Protein AF-A0A958JAU4-F1 (afdb_monomer)

Foldseek 3Di:
DFDADPVRDTDDDPVLVVVCVVPVVVSCCCVPVVPPPDDDPVNVVVVVVVVVVVVVVVVVVVVVVVVVVVVVVVVVVVVVVVVVD

Sequence (85 aa):
MPRKNADGKYIIPAGEIGSYTVCPESWRLSSVEKKLSSKAAATKAGVKMHKNWAKTFEEAADLTLHLRVLLYLVAAAILGFIFIF

Secondary structure (DSSP, 8-state):
--EE-TTS-EE--HHHHHHHHH-HHHHIIIIIS-TT----HHHHHHHHHHHHHHHHHHHHHHHHHHHHHHHHHHHHHHHHHHHH-

Structure (mmCIF, N/CA/C/O backbone):
data_AF-A0A958JAU4-F1
#
_entry.id   AF-A0A958JAU4-F1
#
loop_
_atom_site.group_PDB
_atom_site.id
_atom_site.type_symbol
_atom_site.label_atom_id
_atom_site.label_alt_id
_atom_site.label_comp_id
_atom_site.label_asym_id
_atom_site.label_entity_id
_atom_site.label_seq_id
_atom_site.pdbx_PDB_ins_code
_atom_site.Cartn_x
_atom_site.Cartn_y
_atom_site.Cartn_z
_atom_site.occupancy
_atom_site.B_iso_or_equiv
_atom_site.auth_seq_id
_atom_site.auth_comp_id
_atom_site.auth_asym_id
_atom_site.auth_atom_id
_atom_site.pdbx_PDB_model_num
ATOM 1 N N . MET A 1 1 ? -13.594 3.465 9.698 1.00 64.44 1 MET A N 1
ATOM 2 C CA . MET A 1 1 ? -14.969 3.958 9.566 1.00 64.44 1 MET A CA 1
ATOM 3 C C . MET A 1 1 ? -15.547 3.420 8.282 1.00 64.44 1 MET A C 1
ATOM 5 O O . MET A 1 1 ? -14.822 3.435 7.282 1.00 64.44 1 MET A O 1
ATOM 9 N N . PRO A 1 2 ? -16.820 3.008 8.298 1.00 71.56 2 PRO A N 1
ATOM 10 C CA . PRO A 1 2 ? -17.549 2.651 7.097 1.00 71.56 2 PRO A CA 1
ATOM 11 C C . PRO A 1 2 ? -17.501 3.816 6.107 1.00 71.56 2 PRO A C 1
ATOM 13 O O . PRO A 1 2 ? -17.851 4.943 6.460 1.00 71.56 2 PRO A O 1
ATOM 16 N N . ARG A 1 3 ? -17.029 3.573 4.887 1.00 80.25 3 ARG A N 1
ATOM 17 C CA . ARG A 1 3 ? -17.049 4.571 3.805 1.00 80.25 3 ARG A CA 1
ATOM 18 C C . ARG A 1 3 ? -18.126 4.192 2.809 1.00 80.25 3 ARG A C 1
ATOM 20 O O . ARG A 1 3 ? -18.313 3.010 2.563 1.00 80.25 3 ARG A O 1
ATOM 27 N N . LYS A 1 4 ? -18.825 5.162 2.225 1.00 85.31 4 LYS A N 1
ATOM 28 C CA . LYS A 1 4 ? -19.727 4.859 1.110 1.00 85.31 4 LYS A CA 1
ATOM 29 C C . LYS A 1 4 ? -18.929 4.745 -0.186 1.00 85.31 4 LYS A C 1
ATOM 31 O O . LYS A 1 4 ? -18.005 5.529 -0.402 1.00 85.31 4 LYS A O 1
ATOM 36 N N . ASN A 1 5 ? -19.264 3.762 -1.012 1.00 89.25 5 ASN A N 1
ATOM 37 C CA . ASN A 1 5 ? -18.799 3.703 -2.393 1.00 89.25 5 ASN A CA 1
ATOM 38 C C . ASN A 1 5 ? -19.624 4.664 -3.276 1.00 89.25 5 ASN A C 1
ATOM 40 O O . ASN A 1 5 ? -20.570 5.293 -2.797 1.00 89.25 5 ASN A O 1
ATOM 44 N N . ALA A 1 6 ? -19.270 4.768 -4.561 1.00 88.50 6 ALA A N 1
ATOM 45 C CA . ALA A 1 6 ? -19.997 5.598 -5.526 1.00 88.50 6 ALA A CA 1
ATOM 46 C C . ALA A 1 6 ? -21.484 5.205 -5.663 1.00 88.50 6 ALA A C 1
ATOM 48 O O . ALA A 1 6 ? -22.325 6.067 -5.887 1.00 88.50 6 ALA A O 1
ATOM 49 N N . ASP A 1 7 ? -21.815 3.932 -5.425 1.00 90.12 7 ASP A N 1
ATOM 50 C CA . ASP A 1 7 ? -23.183 3.391 -5.470 1.00 90.12 7 ASP A CA 1
ATOM 51 C C . ASP A 1 7 ? -23.948 3.540 -4.139 1.00 90.12 7 ASP A C 1
ATOM 53 O O . ASP A 1 7 ? -25.025 2.970 -3.963 1.00 90.12 7 ASP A O 1
ATOM 57 N N . GLY A 1 8 ? -23.380 4.233 -3.147 1.00 88.19 8 GLY A N 1
ATOM 58 C CA . GLY A 1 8 ? -23.996 4.440 -1.833 1.00 88.19 8 GLY A CA 1
ATOM 59 C C . GLY A 1 8 ? -23.929 3.250 -0.862 1.00 88.19 8 GLY A C 1
ATOM 60 O O . GLY A 1 8 ? -24.450 3.356 0.252 1.00 88.19 8 GLY A O 1
ATOM 61 N N . LYS A 1 9 ? -23.262 2.148 -1.223 1.00 88.62 9 LYS A N 1
ATOM 62 C CA . LYS A 1 9 ? -23.036 0.971 -0.363 1.00 88.62 9 LYS A CA 1
ATOM 63 C C . LYS A 1 9 ? -21.939 1.236 0.667 1.00 88.62 9 LYS A C 1
ATOM 65 O O . LYS A 1 9 ? -20.950 1.905 0.374 1.00 88.62 9 LYS A O 1
ATOM 70 N N . TYR A 1 10 ? -22.083 0.674 1.868 1.00 86.69 10 TYR A N 1
AT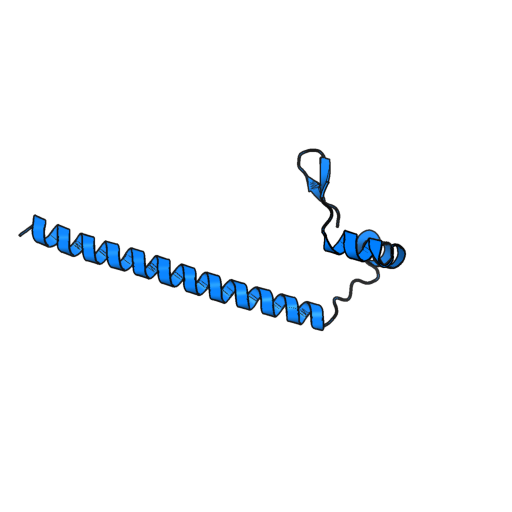OM 71 C CA . TYR A 1 10 ? -21.085 0.798 2.933 1.00 86.69 10 TYR A CA 1
ATOM 72 C C . TYR A 1 10 ? -19.929 -0.195 2.754 1.00 86.69 10 TYR A C 1
ATOM 74 O O . TYR A 1 10 ? -20.131 -1.402 2.678 1.00 86.69 10 TYR A O 1
ATOM 82 N N . ILE A 1 11 ? -18.707 0.326 2.758 1.00 87.31 11 ILE A N 1
ATOM 83 C CA . ILE A 1 11 ? -17.445 -0.410 2.803 1.00 87.31 11 ILE A CA 1
ATOM 84 C C . ILE A 1 11 ? -16.945 -0.368 4.242 1.00 87.31 11 ILE A C 1
ATOM 86 O O . ILE A 1 11 ? -16.509 0.682 4.722 1.00 87.31 11 ILE A O 1
ATOM 90 N N . ILE A 1 12 ? -17.005 -1.509 4.922 1.00 85.00 12 ILE A N 1
ATOM 91 C CA . ILE A 1 12 ? -16.543 -1.661 6.302 1.00 85.00 12 ILE A CA 1
ATOM 92 C C . ILE A 1 12 ? -15.157 -2.325 6.282 1.00 85.00 12 ILE A C 1
ATOM 94 O O . ILE A 1 12 ? -14.998 -3.372 5.654 1.00 85.00 12 ILE A O 1
ATOM 98 N N . PRO A 1 13 ? -14.137 -1.752 6.947 1.00 85.25 13 PRO A N 1
ATOM 99 C CA . PRO A 1 13 ? -12.836 -2.398 7.082 1.00 85.25 13 PRO A CA 1
ATOM 100 C C . PRO A 1 13 ? -12.954 -3.729 7.833 1.00 85.25 13 PRO A C 1
ATOM 102 O O . PRO A 1 13 ? -13.621 -3.793 8.864 1.00 85.25 13 PRO A O 1
ATOM 105 N N . ALA A 1 14 ? -12.221 -4.758 7.402 1.00 86.94 14 ALA A N 1
ATOM 106 C CA . ALA A 1 14 ? -12.217 -6.065 8.070 1.00 86.94 14 ALA A CA 1
ATOM 107 C C . ALA A 1 14 ? -11.865 -5.972 9.569 1.00 86.94 14 ALA A C 1
ATOM 109 O O . ALA A 1 14 ? -12.466 -6.652 10.395 1.00 86.94 14 ALA A O 1
ATOM 110 N N . GLY A 1 15 ? -10.953 -5.065 9.936 1.00 84.69 15 GLY A N 1
ATOM 111 C CA . GLY A 1 15 ? -10.613 -4.813 11.339 1.00 84.69 15 GLY A CA 1
ATOM 112 C C . GLY A 1 15 ? -11.777 -4.264 12.174 1.00 84.69 15 GLY A C 1
ATOM 113 O O . GLY A 1 15 ? -11.856 -4.561 13.359 1.00 84.69 15 GLY A O 1
ATOM 114 N N . GLU A 1 16 ? -12.707 -3.507 11.579 1.00 85.50 16 GLU A N 1
ATOM 115 C CA . GLU A 1 16 ? -13.905 -3.034 12.289 1.00 85.50 16 GLU A CA 1
ATOM 116 C C . GLU A 1 16 ? -14.910 -4.162 12.515 1.00 85.50 16 GLU A C 1
ATOM 118 O O . GLU A 1 16 ? -15.500 -4.228 13.589 1.00 85.50 16 GLU A O 1
ATOM 123 N N . ILE A 1 17 ? -15.050 -5.072 11.547 1.00 88.69 17 ILE A N 1
ATOM 124 C CA . ILE A 1 17 ? -15.877 -6.276 11.698 1.00 88.69 17 ILE A CA 1
ATOM 125 C C . ILE A 1 17 ? -15.314 -7.144 12.826 1.00 88.69 17 ILE A C 1
ATOM 127 O O . ILE A 1 17 ? -16.056 -7.518 13.728 1.00 88.69 17 ILE A O 1
ATOM 131 N N . GLY A 1 18 ? -13.998 -7.386 12.829 1.00 87.19 18 GLY A N 1
ATOM 132 C CA . GLY A 1 18 ? -13.325 -8.132 13.895 1.00 87.19 18 GLY A CA 1
ATOM 133 C C . GLY A 1 18 ? -13.576 -7.524 15.278 1.00 87.19 18 GLY A C 1
ATOM 134 O O . GLY A 1 18 ? -14.046 -8.213 16.182 1.00 87.19 18 GLY A O 1
ATOM 135 N N . SER A 1 19 ? -13.362 -6.216 15.434 1.00 87.25 19 SER A N 1
ATOM 136 C CA . SER A 1 19 ? -13.637 -5.528 16.702 1.00 87.25 19 SER A CA 1
ATOM 137 C C . SER A 1 19 ? -15.102 -5.641 17.131 1.00 87.25 19 SER A C 1
ATOM 139 O O . SER A 1 19 ? -15.364 -5.908 18.301 1.00 87.25 19 SER A O 1
ATOM 141 N N . TYR A 1 20 ? -16.048 -5.488 16.198 1.00 90.31 20 TYR A N 1
ATOM 142 C CA . TYR A 1 20 ? -17.477 -5.629 16.484 1.00 90.31 20 TYR A CA 1
ATOM 143 C C . TYR A 1 20 ? -17.835 -7.048 16.941 1.00 90.31 20 TYR A C 1
ATOM 145 O O . TYR A 1 20 ? -18.560 -7.206 17.918 1.00 90.31 20 TYR A O 1
ATOM 153 N N . THR A 1 21 ? -17.289 -8.077 16.282 1.00 92.69 21 THR A N 1
ATOM 154 C CA . T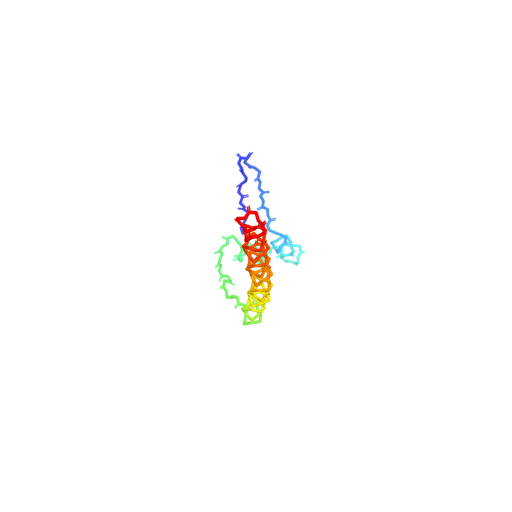HR A 1 21 ? -17.541 -9.481 16.651 1.00 92.69 21 THR A CA 1
ATOM 155 C C . THR A 1 21 ? -16.995 -9.850 18.026 1.00 92.69 21 THR A C 1
ATOM 157 O O . THR A 1 21 ? -17.601 -10.662 18.717 1.00 92.69 21 THR A O 1
ATOM 160 N N . VAL A 1 22 ? -15.874 -9.251 18.441 1.00 92.25 22 VAL A N 1
ATOM 161 C CA . VAL A 1 22 ? -15.275 -9.510 19.758 1.00 92.25 22 VAL A CA 1
ATOM 162 C C . VAL A 1 22 ? -16.006 -8.734 20.855 1.00 92.25 22 VAL A C 1
ATOM 164 O O . VAL A 1 22 ? -16.335 -9.298 21.895 1.00 92.25 22 VAL A O 1
ATOM 167 N N . CYS A 1 23 ? -16.253 -7.436 20.651 1.00 90.25 23 CYS A N 1
ATOM 168 C CA . CYS A 1 23 ? -16.986 -6.601 21.599 1.00 90.25 23 CYS A CA 1
ATOM 169 C C . CYS A 1 23 ? -17.667 -5.417 20.880 1.00 90.25 23 CYS A C 1
ATOM 171 O O . CYS A 1 23 ? -17.008 -4.420 20.560 1.00 90.25 23 CYS A O 1
ATOM 173 N N . PRO A 1 24 ? -18.998 -5.470 20.683 1.00 91.00 24 PRO A N 1
ATOM 174 C CA . PRO A 1 24 ? -19.743 -4.406 20.010 1.00 91.00 24 PRO A CA 1
ATOM 175 C C . PRO A 1 24 ? -19.618 -3.041 20.692 1.00 91.00 24 PRO A C 1
ATOM 177 O O . PRO A 1 24 ? -19.546 -2.013 20.021 1.00 91.00 24 PRO A O 1
ATOM 180 N N . GLU A 1 25 ? -19.560 -3.022 22.025 1.00 89.12 25 GLU A N 1
ATOM 181 C CA . GLU A 1 25 ? -19.510 -1.778 22.794 1.00 89.12 25 GLU A CA 1
ATOM 182 C C . GLU A 1 25 ? -18.142 -1.090 22.691 1.00 89.12 25 GLU A C 1
ATOM 184 O O . GLU A 1 25 ? -18.068 0.122 22.476 1.00 89.12 25 GLU A O 1
ATOM 189 N N . SER A 1 26 ? -17.041 -1.849 22.735 1.00 86.19 26 SER A N 1
ATOM 190 C CA . SER A 1 26 ? -15.705 -1.278 22.521 1.00 86.19 26 SER A CA 1
ATOM 191 C C . SER A 1 26 ? -15.543 -0.765 21.086 1.00 86.19 26 SER A C 1
ATOM 193 O O . SER A 1 26 ? -14.944 0.294 20.863 1.00 86.19 26 SER A O 1
ATOM 195 N N . TRP A 1 27 ? -16.136 -1.460 20.109 1.00 88.00 27 TRP A N 1
ATOM 196 C CA . TRP A 1 27 ? -16.216 -0.993 18.729 1.00 88.00 27 TRP A CA 1
ATOM 197 C C . TRP A 1 27 ? 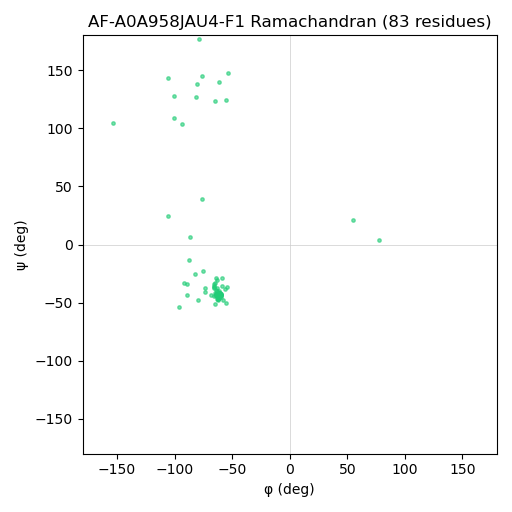-17.013 0.312 18.623 1.00 88.00 27 TRP A C 1
ATOM 199 O O . TRP A 1 27 ? -16.528 1.268 18.024 1.00 88.00 27 TRP A O 1
ATOM 209 N N . ARG A 1 28 ? -18.187 0.412 19.257 1.00 87.19 28 ARG A N 1
ATOM 210 C CA . ARG A 1 28 ? -19.013 1.632 19.254 1.00 87.19 28 ARG A CA 1
ATOM 211 C C . ARG A 1 28 ? -18.236 2.826 19.818 1.00 87.19 28 ARG A C 1
ATOM 213 O O . ARG A 1 28 ? -18.160 3.879 19.181 1.00 87.19 28 ARG A O 1
ATOM 220 N N . LEU A 1 29 ? -17.579 2.642 20.961 1.00 87.81 29 LEU A N 1
ATOM 221 C CA . LEU A 1 29 ? -16.787 3.685 21.619 1.00 87.81 29 LEU A CA 1
ATOM 222 C C . LEU A 1 29 ? -15.546 4.110 20.810 1.00 87.81 29 LEU A C 1
ATOM 224 O O . LEU A 1 29 ? -15.158 5.282 20.838 1.00 87.81 29 LEU A O 1
ATOM 228 N N . SER A 1 30 ? -14.912 3.185 20.084 1.00 83.69 30 SER A N 1
ATOM 229 C CA . SER A 1 30 ? -13.689 3.455 19.310 1.00 83.69 30 SER A CA 1
ATOM 230 C C . SER A 1 30 ? -13.954 3.935 17.876 1.00 83.69 30 SER A C 1
ATOM 232 O O . SER A 1 30 ? -13.317 4.893 17.434 1.00 83.69 30 SER A O 1
ATOM 234 N N . SER A 1 31 ? -14.900 3.324 17.159 1.00 80.75 31 SER A N 1
ATOM 235 C CA . SER A 1 31 ? -15.205 3.604 15.750 1.00 80.75 31 SER A CA 1
ATOM 236 C C . SER A 1 31 ? -16.296 4.655 15.547 1.00 80.75 31 SER A C 1
ATOM 238 O O . SER A 1 31 ? -16.205 5.401 14.571 1.00 80.75 31 SER A O 1
ATOM 240 N N . VAL A 1 32 ? -17.302 4.747 16.428 1.00 81.44 32 VAL A N 1
ATOM 241 C CA . VAL A 1 32 ? -18.403 5.728 16.302 1.00 81.44 32 VAL A CA 1
ATOM 242 C C . VAL A 1 32 ? -18.116 6.966 17.148 1.00 81.44 32 VAL A C 1
ATOM 244 O O . VAL A 1 32 ? -18.082 8.075 16.619 1.00 81.44 32 VAL A O 1
ATOM 247 N N . GLU A 1 33 ? -17.841 6.784 18.442 1.00 84.12 33 GLU A N 1
ATOM 248 C CA . GLU A 1 33 ? -17.652 7.904 19.378 1.00 84.12 33 GLU A CA 1
ATOM 249 C C . GLU A 1 33 ? -16.212 8.441 19.440 1.00 84.12 33 GLU A C 1
ATOM 251 O O . GLU A 1 33 ? -15.984 9.518 19.986 1.00 84.12 33 GLU A O 1
ATOM 256 N N . LYS A 1 34 ? -15.231 7.711 18.885 1.00 76.62 34 LYS A N 1
ATOM 257 C CA . LYS A 1 34 ? -13.791 8.057 18.866 1.00 76.62 34 LYS A CA 1
ATOM 258 C C . LYS A 1 34 ? -13.158 8.333 20.242 1.00 76.62 34 LYS A C 1
ATOM 260 O O . LYS A 1 34 ? -12.090 8.940 20.315 1.00 76.62 34 LYS A O 1
ATOM 265 N N . LYS A 1 35 ? -13.756 7.855 21.336 1.00 77.56 35 LYS A N 1
ATOM 266 C CA . LYS A 1 35 ? -13.295 8.143 22.708 1.00 77.56 35 LYS A CA 1
ATOM 267 C C . LYS A 1 35 ? -12.040 7.361 23.119 1.00 77.56 35 LYS A C 1
ATOM 269 O O . LYS A 1 35 ? -11.304 7.808 23.987 1.00 77.56 35 LYS A O 1
ATOM 274 N N . LEU A 1 36 ? -11.758 6.224 22.476 1.00 66.81 36 LEU A N 1
ATOM 275 C CA . LEU A 1 36 ? -10.666 5.296 22.836 1.00 66.81 36 LEU A CA 1
ATOM 276 C C . LEU A 1 36 ? -9.453 5.344 21.881 1.00 66.81 36 LEU A C 1
ATOM 278 O O . LEU A 1 36 ? -8.704 4.379 21.756 1.00 66.81 36 LEU A O 1
ATOM 282 N N . SER A 1 37 ? -9.234 6.462 21.184 1.00 62.72 37 SER A N 1
ATOM 283 C CA . SER A 1 37 ? -8.287 6.572 20.057 1.00 62.72 37 SER A CA 1
ATOM 284 C C . SER A 1 37 ? -6.788 6.656 20.439 1.00 62.72 37 SER A C 1
ATOM 286 O O . SER A 1 37 ? -6.010 7.365 19.791 1.00 62.72 37 SER A O 1
ATOM 288 N N . SER A 1 38 ? -6.324 5.912 21.442 1.00 66.38 38 SER A N 1
ATOM 289 C CA . SER A 1 38 ? -4.884 5.712 21.643 1.00 66.38 38 SER A CA 1
ATOM 290 C C . SER A 1 38 ? -4.449 4.430 20.938 1.00 66.38 38 SER A C 1
ATOM 292 O O . SER A 1 38 ? -4.711 3.324 21.407 1.00 66.38 38 SER A O 1
ATOM 294 N N . LYS A 1 39 ? -3.793 4.554 19.775 1.00 70.25 39 LYS A N 1
ATOM 295 C CA . LYS A 1 39 ? -3.165 3.392 19.127 1.00 70.25 39 LYS A CA 1
ATOM 296 C C . LYS A 1 39 ? -2.037 2.879 20.019 1.00 70.25 39 LYS A C 1
ATOM 298 O O . LYS A 1 39 ? -1.098 3.630 20.297 1.00 70.25 39 LYS A O 1
ATOM 303 N N . ALA A 1 40 ? -2.109 1.602 20.390 1.00 79.81 40 ALA A N 1
ATOM 304 C CA . ALA A 1 40 ? -1.082 0.935 21.178 1.00 79.81 40 ALA A CA 1
ATOM 305 C C . ALA A 1 40 ? 0.306 1.077 20.527 1.00 79.81 40 ALA A C 1
ATOM 307 O O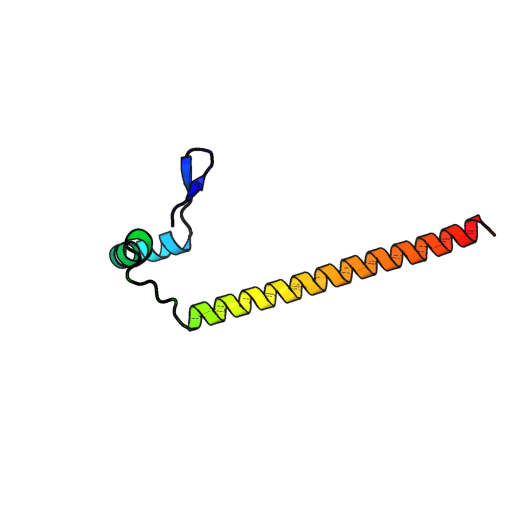 . ALA A 1 40 ? 0.441 1.117 19.298 1.00 79.81 40 ALA A O 1
ATOM 308 N N . ALA 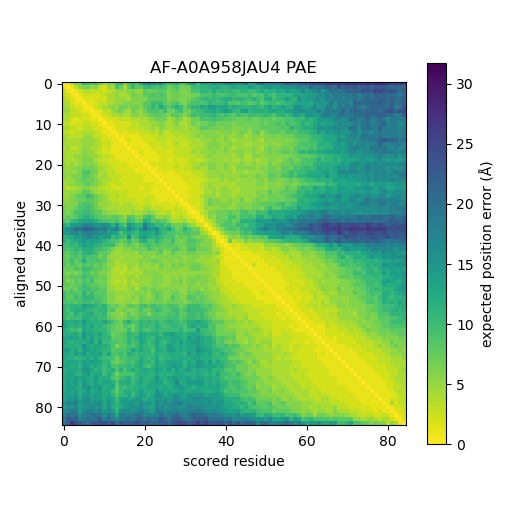A 1 41 ? 1.353 1.132 21.355 1.00 83.50 41 ALA A N 1
ATOM 309 C CA . ALA A 1 41 ? 2.734 1.262 20.888 1.00 83.50 41 ALA A CA 1
ATOM 310 C C . ALA A 1 41 ? 3.119 0.133 19.910 1.00 83.50 41 ALA A C 1
ATOM 312 O O . ALA A 1 41 ? 3.736 0.395 18.877 1.00 83.50 41 ALA A O 1
ATOM 313 N N . ALA A 1 42 ? 2.648 -1.092 20.169 1.00 86.00 42 ALA A N 1
ATOM 314 C CA . ALA A 1 42 ? 2.833 -2.243 19.288 1.00 86.00 42 ALA A CA 1
ATOM 315 C C . ALA A 1 42 ? 2.233 -2.022 17.887 1.00 86.00 42 ALA A C 1
ATOM 317 O O . ALA A 1 42 ? 2.882 -2.303 16.882 1.00 86.00 42 ALA A O 1
ATOM 318 N N . THR A 1 43 ? 1.035 -1.434 17.789 1.00 86.25 43 THR A N 1
ATOM 319 C CA . THR A 1 43 ? 0.411 -1.119 16.494 1.00 86.25 43 THR A CA 1
ATOM 320 C C . THR A 1 43 ? 1.236 -0.094 15.715 1.00 86.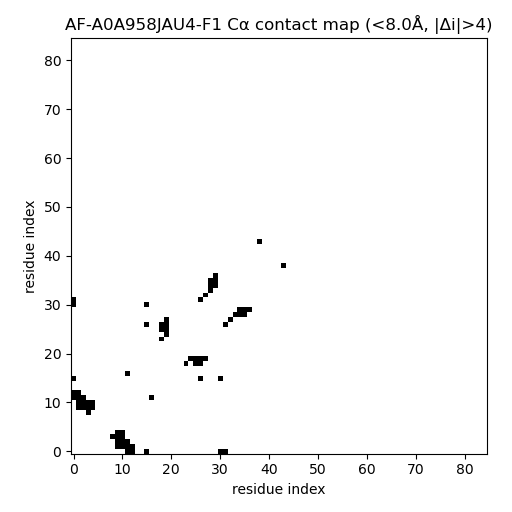25 43 THR A C 1
ATOM 322 O O . THR A 1 43 ? 1.389 -0.219 14.501 1.00 86.25 43 THR A O 1
ATOM 325 N N . LYS A 1 44 ? 1.807 0.914 16.392 1.00 88.00 44 LYS A N 1
ATOM 326 C CA . LYS A 1 44 ? 2.695 1.896 15.744 1.00 88.00 44 LYS A CA 1
ATOM 327 C C . LYS A 1 44 ? 3.973 1.236 15.220 1.00 88.00 44 LYS A C 1
ATOM 329 O O . LYS A 1 44 ? 4.384 1.534 14.099 1.00 88.00 44 LYS A O 1
ATOM 334 N N . ALA A 1 45 ? 4.564 0.328 15.997 1.00 92.12 45 ALA A N 1
ATOM 335 C CA . ALA A 1 45 ? 5.731 -0.443 15.576 1.00 92.12 45 ALA A CA 1
ATOM 336 C C . ALA A 1 45 ? 5.421 -1.316 14.347 1.00 92.12 45 ALA A C 1
ATOM 338 O O . ALA A 1 45 ? 6.158 -1.258 13.364 1.00 92.12 45 ALA A O 1
ATOM 339 N N . GLY A 1 46 ? 4.286 -2.023 14.346 1.00 91.44 46 GLY A N 1
ATOM 340 C CA . GLY A 1 46 ? 3.845 -2.829 13.203 1.00 91.44 46 GLY A CA 1
ATOM 341 C C . GLY A 1 46 ? 3.643 -2.002 11.929 1.00 91.44 46 GLY A C 1
ATOM 342 O O . GLY A 1 46 ? 4.128 -2.371 10.861 1.00 91.44 46 GLY A O 1
ATOM 343 N N . VAL A 1 47 ? 3.019 -0.822 12.032 1.00 91.69 47 VAL A N 1
ATOM 344 C CA . VAL A 1 47 ? 2.870 0.094 10.883 1.00 91.69 47 VAL A CA 1
ATOM 345 C C . VAL A 1 47 ? 4.231 0.545 10.344 1.00 91.69 47 VAL A C 1
ATOM 347 O O . VAL A 1 47 ? 4.407 0.626 9.129 1.00 91.69 47 VAL A O 1
ATOM 350 N N . LYS A 1 48 ? 5.203 0.828 11.221 1.00 93.88 48 LYS A N 1
ATOM 351 C CA . LYS A 1 48 ? 6.563 1.193 10.799 1.00 93.88 48 LYS A CA 1
ATOM 352 C C . LYS A 1 48 ? 7.245 0.042 10.054 1.00 93.88 48 LYS A C 1
ATOM 354 O O . LYS A 1 48 ? 7.852 0.284 9.016 1.00 93.88 48 LYS A O 1
ATOM 359 N N . MET A 1 49 ? 7.106 -1.192 10.536 1.00 93.44 49 MET A N 1
ATOM 360 C CA . MET A 1 49 ? 7.665 -2.373 9.870 1.00 93.44 49 MET A CA 1
ATOM 361 C C . MET A 1 49 ? 7.061 -2.593 8.481 1.00 93.44 49 MET A C 1
ATOM 363 O O . MET A 1 49 ? 7.810 -2.773 7.526 1.00 93.44 49 MET A O 1
ATOM 367 N N . HIS A 1 50 ? 5.736 -2.484 8.336 1.00 93.25 50 HIS A N 1
ATOM 368 C CA . HIS A 1 50 ? 5.088 -2.593 7.025 1.00 93.25 50 HIS A CA 1
ATOM 369 C C . HIS A 1 50 ? 5.563 -1.523 6.040 1.00 93.25 50 HIS A C 1
ATOM 371 O O . HIS A 1 50 ? 5.815 -1.836 4.880 1.00 93.25 50 HIS A O 1
ATOM 377 N N . LYS A 1 51 ? 5.723 -0.276 6.499 1.00 93.81 51 LYS A N 1
ATOM 378 C CA . LYS A 1 51 ? 6.262 0.804 5.660 1.00 93.81 51 LYS A CA 1
ATOM 379 C C . LYS A 1 51 ? 7.687 0.515 5.202 1.00 93.81 51 LYS A C 1
ATOM 381 O O . LYS A 1 51 ? 7.997 0.724 4.037 1.00 93.81 51 LYS A O 1
ATOM 386 N N . ASN A 1 52 ? 8.535 0.026 6.103 1.00 94.50 52 ASN A N 1
ATOM 387 C CA . ASN A 1 52 ? 9.912 -0.316 5.762 1.00 94.50 52 ASN A CA 1
ATOM 388 C C . ASN A 1 52 ? 9.967 -1.466 4.751 1.00 94.50 52 ASN A C 1
ATOM 390 O O . ASN A 1 52 ? 10.694 -1.368 3.772 1.00 94.50 52 ASN A O 1
ATOM 394 N N . TRP A 1 53 ? 9.169 -2.515 4.957 1.00 94.06 53 TRP A N 1
ATOM 395 C CA . TRP A 1 53 ? 9.101 -3.647 4.034 1.00 94.06 53 TRP A CA 1
ATOM 396 C C . TRP A 1 53 ? 8.637 -3.230 2.632 1.00 94.06 53 TRP A C 1
ATOM 398 O O . TRP A 1 53 ? 9.263 -3.609 1.645 1.00 94.06 53 TRP A O 1
ATOM 408 N N . ALA A 1 54 ? 7.597 -2.393 2.546 1.00 92.69 54 ALA A N 1
ATOM 409 C CA . ALA A 1 54 ? 7.129 -1.848 1.272 1.00 92.69 54 ALA A CA 1
ATOM 410 C C . ALA A 1 54 ? 8.221 -1.023 0.569 1.00 92.69 54 ALA A C 1
ATOM 412 O O . ALA A 1 54 ? 8.461 -1.221 -0.618 1.00 92.69 54 ALA A O 1
ATOM 413 N N . LYS A 1 55 ? 8.947 -0.181 1.317 1.00 94.06 55 LYS A N 1
ATOM 414 C CA . LYS A 1 55 ? 10.054 0.625 0.783 1.00 94.06 55 LYS A CA 1
ATOM 415 C C . LYS A 1 55 ? 11.162 -0.238 0.181 1.00 94.06 55 LYS A C 1
ATOM 417 O O . LYS A 1 55 ? 11.636 0.058 -0.906 1.00 94.06 55 LYS A O 1
ATOM 422 N N . THR A 1 56 ? 11.552 -1.322 0.851 1.00 90.44 56 THR A N 1
ATOM 423 C CA . THR A 1 56 ? 12.581 -2.236 0.329 1.00 90.44 56 THR A CA 1
ATOM 424 C C . THR A 1 56 ? 12.143 -2.901 -0.976 1.00 90.44 56 THR A C 1
ATOM 426 O O . THR A 1 56 ? 12.955 -3.091 -1.878 1.00 90.44 56 THR A O 1
ATOM 429 N N . PHE A 1 57 ? 10.858 -3.241 -1.097 1.00 91.88 57 PHE A N 1
ATOM 430 C CA . PHE A 1 57 ? 10.316 -3.800 -2.332 1.00 91.88 57 PHE A CA 1
ATOM 431 C C . PHE A 1 57 ? 10.292 -2.768 -3.467 1.00 91.88 57 PHE A C 1
ATOM 433 O O . PHE A 1 57 ? 10.691 -3.084 -4.585 1.00 91.88 57 PHE A O 1
ATOM 440 N N . GLU A 1 58 ? 9.869 -1.536 -3.175 1.00 91.62 58 GLU A N 1
ATOM 441 C CA . GLU A 1 58 ? 9.887 -0.424 -4.132 1.00 91.62 58 GLU A CA 1
ATOM 442 C C . GLU A 1 58 ? 11.309 -0.126 -4.622 1.00 91.62 58 GLU A C 1
ATOM 444 O O . GLU A 1 58 ? 11.523 -0.030 -5.826 1.00 91.62 58 GLU A O 1
ATOM 449 N N . GLU A 1 59 ? 12.292 -0.068 -3.721 1.00 92.56 59 GLU A N 1
ATOM 450 C CA . GLU A 1 59 ? 13.704 0.151 -4.066 1.00 92.56 59 GLU A CA 1
ATOM 451 C C . GLU A 1 59 ? 14.257 -0.969 -4.962 1.00 92.56 59 GLU A C 1
ATOM 453 O O . GLU A 1 59 ? 14.961 -0.700 -5.936 1.00 92.56 59 GLU A O 1
ATOM 458 N N . ALA A 1 60 ? 13.915 -2.230 -4.677 1.00 91.19 60 ALA A N 1
ATOM 459 C CA . ALA A 1 60 ? 14.322 -3.355 -5.515 1.00 91.19 60 ALA A CA 1
ATOM 460 C C . ALA A 1 60 ? 13.672 -3.298 -6.908 1.00 91.19 60 ALA A C 1
ATOM 462 O O . ALA A 1 60 ? 14.351 -3.503 -7.918 1.00 91.19 60 ALA A O 1
ATOM 463 N N . ALA A 1 61 ? 12.374 -2.992 -6.978 1.00 91.94 61 ALA A N 1
ATOM 464 C CA . ALA A 1 61 ? 11.664 -2.837 -8.243 1.00 91.94 61 ALA A CA 1
ATOM 465 C C . ALA A 1 61 ? 12.260 -1.692 -9.077 1.00 91.94 61 ALA A C 1
ATOM 467 O O . ALA A 1 61 ? 12.532 -1.871 -10.268 1.00 91.94 61 ALA A O 1
ATOM 468 N N . ASP A 1 62 ? 12.542 -0.557 -8.444 1.00 92.50 62 ASP A N 1
ATOM 469 C CA . ASP A 1 62 ? 13.112 0.610 -9.106 1.00 92.50 62 ASP A CA 1
ATOM 470 C C . ASP A 1 62 ? 14.517 0.325 -9.656 1.00 92.50 62 ASP A C 1
ATOM 472 O O . ASP A 1 62 ? 14.807 0.622 -10.817 1.00 92.50 62 ASP A O 1
ATOM 476 N N . LEU A 1 63 ? 15.361 -0.370 -8.885 1.00 92.94 63 LEU A N 1
ATOM 477 C CA . LEU A 1 63 ? 16.684 -0.797 -9.343 1.00 92.94 63 LEU A CA 1
ATOM 478 C C . LEU A 1 63 ? 16.594 -1.703 -10.580 1.00 92.94 63 LEU A C 1
ATOM 480 O O . LEU A 1 63 ? 17.345 -1.521 -11.542 1.00 92.94 63 LEU A O 1
ATOM 484 N N . THR A 1 64 ? 15.663 -2.663 -10.589 1.00 93.12 64 THR A N 1
ATOM 485 C CA . THR A 1 64 ? 15.486 -3.557 -11.747 1.00 93.12 64 THR A CA 1
ATOM 486 C C . THR A 1 64 ? 14.990 -2.823 -12.990 1.00 93.12 64 THR A C 1
ATOM 488 O O . THR A 1 64 ? 15.418 -3.150 -14.101 1.00 93.12 64 THR A O 1
ATOM 491 N N . LEU A 1 65 ? 14.132 -1.812 -12.822 1.00 94.00 65 LEU A N 1
ATOM 492 C CA . LEU A 1 65 ? 13.655 -0.975 -13.918 1.00 94.00 65 LEU A CA 1
ATOM 493 C C . LEU A 1 65 ? 14.810 -0.174 -14.527 1.00 94.00 65 LEU A C 1
ATOM 495 O O . LEU A 1 65 ? 15.024 -0.239 -15.739 1.00 94.00 65 LEU A O 1
ATOM 499 N N . HIS A 1 66 ? 15.586 0.518 -13.691 1.00 94.12 66 HIS A N 1
ATOM 500 C CA . HIS A 1 66 ? 16.726 1.321 -14.131 1.00 94.12 66 HIS A CA 1
ATOM 501 C C . HIS A 1 66 ? 17.789 0.472 -14.835 1.00 94.12 66 HIS A C 1
ATOM 503 O O . HIS A 1 66 ? 18.267 0.850 -15.906 1.00 94.12 66 HIS A O 1
ATOM 509 N N . LEU A 1 67 ? 1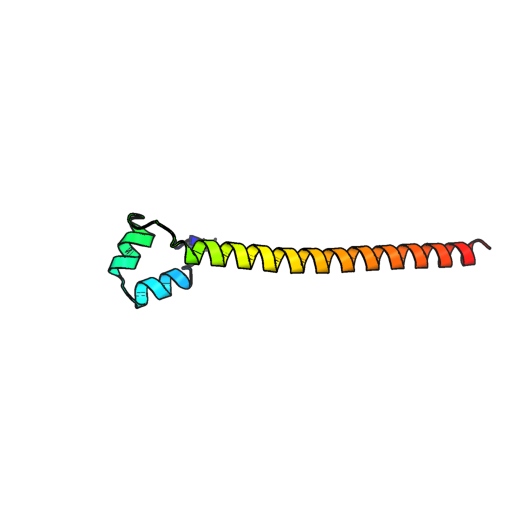8.108 -0.708 -14.294 1.00 95.44 67 LEU A N 1
ATOM 510 C CA . LEU A 1 67 ? 19.052 -1.632 -14.922 1.00 95.44 67 LEU A CA 1
ATOM 511 C C . LEU A 1 67 ? 18.566 -2.076 -16.308 1.00 95.44 67 LEU A C 1
ATOM 513 O O . LEU A 1 67 ? 19.342 -2.095 -17.263 1.00 95.44 67 LEU A O 1
ATOM 517 N N . ARG A 1 68 ? 17.276 -2.401 -16.439 1.00 94.94 68 ARG A N 1
ATOM 518 C CA . ARG A 1 68 ? 16.685 -2.810 -17.718 1.00 94.94 68 ARG A CA 1
ATOM 519 C C . ARG A 1 68 ? 16.735 -1.680 -18.752 1.00 94.94 68 ARG A C 1
ATOM 521 O O . ARG A 1 68 ? 17.082 -1.939 -19.901 1.00 94.94 68 ARG A O 1
ATOM 528 N N . VAL A 1 69 ? 16.436 -0.443 -18.354 1.00 95.69 69 VAL A N 1
ATOM 529 C 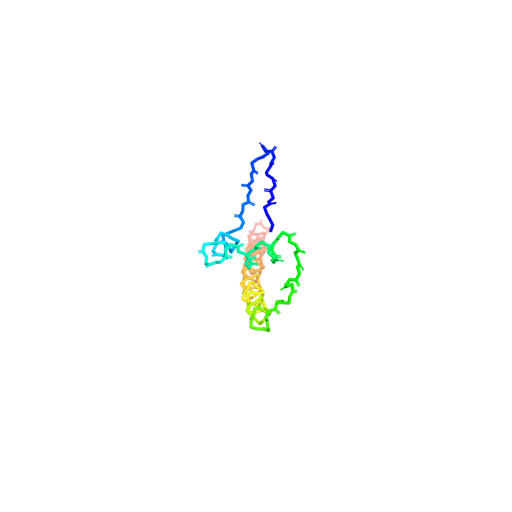CA . VAL A 1 69 ? 16.546 0.735 -19.235 1.00 95.69 69 VAL A CA 1
ATOM 530 C C . VAL A 1 69 ? 17.990 0.938 -19.696 1.00 95.69 69 VAL A C 1
ATOM 532 O O . VAL A 1 69 ? 18.229 1.138 -20.886 1.00 95.69 69 VAL A O 1
ATOM 535 N N . LEU A 1 70 ? 18.956 0.824 -18.783 1.00 96.12 70 LEU A N 1
ATOM 536 C CA . LEU A 1 70 ? 20.375 0.981 -19.097 1.00 96.12 70 LEU A CA 1
ATOM 537 C C . LEU A 1 70 ? 20.846 -0.086 -20.096 1.00 96.12 70 LEU A C 1
ATOM 539 O O . LEU A 1 70 ? 21.499 0.245 -21.083 1.00 96.12 70 LEU A O 1
ATOM 543 N N . LEU A 1 71 ? 20.443 -1.346 -19.907 1.00 96.75 71 LEU A N 1
ATOM 544 C CA . LEU A 1 71 ? 20.740 -2.426 -20.853 1.00 96.75 71 LEU A CA 1
ATOM 545 C C . LEU A 1 71 ? 20.161 -2.160 -22.248 1.00 96.75 71 LEU A C 1
ATOM 547 O O . LEU A 1 71 ? 20.853 -2.383 -23.241 1.00 96.75 71 LEU A O 1
ATOM 551 N N . TYR A 1 72 ? 18.930 -1.649 -22.345 1.00 96.50 72 TYR A N 1
ATOM 552 C CA . TYR A 1 72 ? 18.347 -1.290 -23.640 1.00 96.50 72 TYR A CA 1
ATOM 553 C C . TYR A 1 72 ? 19.080 -0.133 -24.319 1.00 96.50 72 TYR A C 1
ATOM 555 O O . TYR A 1 72 ? 19.272 -0.179 -25.532 1.00 96.50 72 TYR A O 1
ATOM 563 N N . LEU A 1 73 ? 19.537 0.868 -23.562 1.00 96.12 73 LEU A N 1
ATOM 564 C CA . LEU A 1 73 ? 20.342 1.963 -24.109 1.00 96.12 73 LEU A CA 1
ATOM 565 C C . LEU A 1 73 ? 21.683 1.463 -24.655 1.00 96.12 73 LEU A C 1
ATOM 567 O O . LEU A 1 73 ? 22.075 1.850 -25.755 1.00 96.12 73 LEU A O 1
ATOM 571 N N . VAL A 1 74 ? 22.357 0.567 -23.929 1.00 96.38 74 VAL A N 1
ATOM 572 C CA . VAL A 1 74 ? 23.610 -0.053 -24.391 1.00 96.38 74 VAL A CA 1
ATOM 573 C C . VAL A 1 74 ? 23.372 -0.874 -25.658 1.00 96.38 74 VAL A C 1
ATOM 575 O O . VAL A 1 74 ? 24.105 -0.721 -26.632 1.00 96.38 74 VAL A O 1
ATOM 578 N N . ALA A 1 75 ? 22.324 -1.700 -25.686 1.00 95.81 75 ALA A N 1
ATOM 579 C CA . ALA A 1 75 ? 21.977 -2.486 -26.866 1.00 95.81 75 ALA A CA 1
ATOM 580 C C . ALA A 1 75 ? 21.660 -1.595 -28.080 1.00 95.81 75 ALA A C 1
ATOM 582 O O . ALA A 1 75 ? 22.151 -1.856 -29.177 1.00 95.81 75 ALA A O 1
ATOM 583 N N . ALA A 1 76 ? 20.897 -0.516 -27.886 1.00 95.19 76 ALA A N 1
ATOM 584 C CA . ALA A 1 76 ? 20.584 0.445 -28.940 1.00 95.19 76 ALA A CA 1
ATOM 585 C C . ALA A 1 76 ? 21.838 1.164 -29.463 1.00 95.19 76 ALA A C 1
ATOM 587 O O . ALA A 1 76 ? 21.970 1.345 -30.671 1.00 95.19 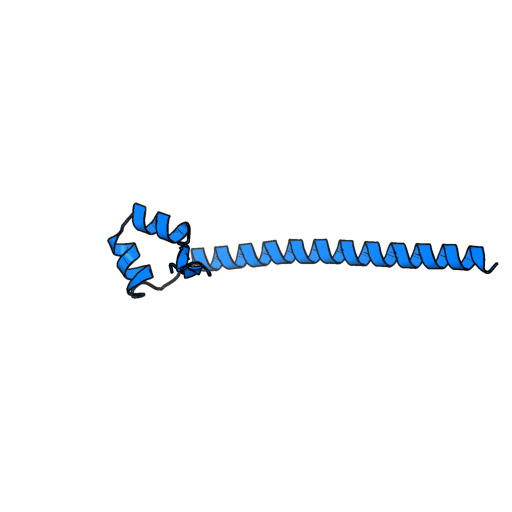76 ALA A O 1
ATOM 588 N N . ALA A 1 77 ? 22.776 1.526 -28.583 1.00 95.50 77 ALA A N 1
ATOM 589 C CA . ALA A 1 77 ? 24.044 2.137 -28.977 1.00 95.50 77 ALA A CA 1
ATOM 590 C C . ALA A 1 77 ? 24.909 1.181 -29.815 1.00 95.50 77 ALA A C 1
ATOM 592 O O . ALA A 1 77 ? 25.448 1.589 -30.842 1.00 95.50 77 ALA A O 1
ATOM 593 N N . ILE A 1 78 ? 24.996 -0.095 -29.420 1.00 96.00 78 ILE A N 1
ATOM 594 C CA . ILE A 1 78 ? 25.728 -1.126 -30.174 1.00 96.00 78 ILE A CA 1
ATOM 595 C C . ILE A 1 78 ? 25.088 -1.345 -31.549 1.00 96.00 78 ILE A C 1
ATOM 597 O O . ILE A 1 78 ? 25.789 -1.350 -32.558 1.00 96.00 78 ILE A O 1
ATOM 601 N N . LEU A 1 79 ? 23.761 -1.488 -31.607 1.00 95.12 79 LEU A N 1
ATOM 602 C CA . LEU A 1 79 ? 23.037 -1.653 -32.870 1.00 95.12 79 LEU A CA 1
ATOM 603 C C . LEU A 1 79 ? 23.198 -0.434 -33.781 1.00 95.12 79 LEU A C 1
ATOM 605 O O . LEU A 1 79 ? 23.428 -0.597 -34.974 1.00 95.12 79 LEU A O 1
ATOM 609 N N . GLY A 1 80 ? 23.118 0.775 -33.220 1.00 93.75 80 GLY A N 1
ATOM 610 C CA . GLY A 1 80 ? 23.354 2.014 -33.955 1.00 93.75 80 GLY A CA 1
ATOM 611 C C . GLY A 1 80 ? 24.774 2.092 -34.513 1.00 93.75 80 GLY A C 1
ATOM 612 O O . GLY A 1 80 ? 24.949 2.463 -35.667 1.00 93.75 80 GLY A O 1
ATOM 613 N N . PHE A 1 81 ? 25.779 1.681 -33.736 1.00 94.25 81 PHE A N 1
ATOM 614 C CA . PHE A 1 81 ? 27.167 1.643 -34.193 1.00 94.25 81 PHE A CA 1
ATOM 615 C C . PHE A 1 81 ? 27.358 0.687 -35.379 1.00 94.25 81 PHE A C 1
ATOM 617 O O . PHE A 1 81 ? 27.941 1.090 -36.377 1.00 94.25 81 PHE A O 1
ATOM 624 N N . ILE A 1 82 ? 26.799 -0.527 -35.305 1.00 94.12 82 ILE A N 1
ATOM 625 C CA . ILE A 1 82 ? 26.843 -1.530 -36.390 1.00 94.12 82 ILE A CA 1
ATOM 626 C C . ILE A 1 82 ? 26.092 -1.063 -37.647 1.00 94.12 82 ILE A C 1
ATOM 628 O O . ILE A 1 82 ? 26.394 -1.502 -38.746 1.00 94.12 82 ILE A O 1
ATOM 632 N N . PHE A 1 83 ? 25.069 -0.219 -37.507 1.00 90.00 83 PHE A N 1
ATOM 633 C CA . PHE A 1 83 ? 24.318 0.289 -38.660 1.00 90.00 83 PHE A CA 1
ATOM 634 C C . PHE A 1 83 ? 24.998 1.478 -39.349 1.00 90.00 83 PHE A C 1
ATOM 636 O O . PHE A 1 83 ? 24.717 1.752 -40.514 1.00 90.00 83 PHE A O 1
ATOM 643 N N . ILE A 1 84 ? 25.824 2.224 -38.611 1.00 84.62 84 ILE A N 1
ATOM 644 C CA . ILE A 1 84 ? 26.519 3.423 -39.096 1.00 84.62 84 ILE A CA 1
ATOM 645 C C . ILE A 1 84 ? 27.879 3.071 -39.719 1.00 84.62 84 ILE A C 1
ATOM 647 O O . ILE A 1 84 ? 28.288 3.747 -40.663 1.00 84.62 84 ILE A O 1
ATOM 651 N N . PHE A 1 85 ? 28.566 2.053 -39.191 1.00 65.31 85 PHE A N 1
ATOM 652 C CA . PHE A 1 85 ? 29.851 1.538 -39.679 1.00 65.31 85 PHE A CA 1
ATOM 653 C C . PHE A 1 85 ? 29.684 0.206 -40.404 1.00 65.31 85 PHE A C 1
ATOM 655 O O . PHE A 1 85 ? 30.298 0.060 -41.484 1.00 65.31 85 PHE A O 1
#

Radius of gyration: 24.98 Å; Cα contacts (8 Å, |Δi|>4): 36; chains: 1; bounding box: 54×18×62 Å

pLDDT: mean 88.1, std 7.9, range [62.72, 96.75]

Mean predicted aligned error: 8.7 Å

Solvent-accessible surface area (backbone atoms only — not comparable to full-atom values): 4938 Å² total; per-residue (Å²): 113,69,40,67,49,98,87,67,49,79,47,66,53,69,69,56,52,54,39,34,74,77,36,53,66,64,31,44,39,40,67,72,67,51,75,61,75,70,80,52,70,67,58,55,52,52,53,51,51,54,51,52,54,51,48,56,50,52,53,52,51,50,52,54,50,52,52,54,53,51,52,51,53,53,52,50,52,54,53,50,49,66,72,76,105